Protein AF-A0A3V2NXI4-F1 (afdb_monomer_lite)

Sequence (137 aa):
MKIKPYINAGNLTPGELRSWILELAKNAEIAGWGTGTSVRKLQSAELSLRSVMDDLSPRINFLGSEQIIRSEDHSSEVAEALNTLRITFAAVRDIQRTILSLISQLQEIDSRIPDENHRERLPECEEQGQGKLIRDQ

Structure (mmCIF, N/CA/C/O backbone):
data_AF-A0A3V2NXI4-F1
#
_entry.id   AF-A0A3V2NXI4-F1
#
loop_
_atom_site.group_PDB
_atom_site.id
_atom_site.type_symbol
_atom_site.label_atom_id
_atom_site.label_alt_id
_atom_site.label_comp_id
_atom_site.label_asym_id
_atom_site.label_entity_id
_atom_site.label_seq_id
_atom_site.pdbx_PDB_ins_code
_atom_site.Cartn_x
_atom_site.Cartn_y
_atom_site.Cartn_z
_atom_site.occupancy
_atom_site.B_iso_or_equiv
_atom_site.auth_seq_id
_atom_site.auth_comp_id
_atom_site.auth_asym_id
_atom_site.auth_atom_id
_atom_site.pdbx_PDB_model_num
ATOM 1 N N . MET A 1 1 ? 2.668 7.809 -46.618 1.00 40.25 1 MET A N 1
ATOM 2 C CA . MET A 1 1 ? 4.055 7.484 -46.214 1.00 40.25 1 MET A CA 1
ATOM 3 C C . MET A 1 1 ? 4.076 7.352 -44.695 1.00 40.25 1 MET A C 1
ATOM 5 O O . MET A 1 1 ? 3.752 8.325 -44.031 1.00 40.25 1 MET A O 1
ATOM 9 N N . LYS A 1 2 ? 4.337 6.162 -44.132 1.00 42.19 2 LYS A N 1
ATOM 10 C CA . LYS A 1 2 ? 4.471 6.003 -42.672 1.00 42.19 2 LYS A CA 1
ATOM 11 C C . LYS A 1 2 ? 5.841 6.548 -42.270 1.00 42.19 2 LYS A C 1
ATOM 13 O O . LYS A 1 2 ? 6.852 5.987 -42.686 1.00 42.19 2 LYS A O 1
ATOM 18 N N . ILE A 1 3 ? 5.864 7.650 -41.523 1.00 57.19 3 ILE A N 1
ATOM 19 C CA . ILE A 1 3 ? 7.086 8.217 -40.948 1.00 57.19 3 ILE A CA 1
ATOM 20 C C . ILE A 1 3 ? 7.601 7.179 -39.951 1.00 57.19 3 ILE A C 1
ATOM 22 O O . ILE A 1 3 ? 7.005 6.976 -38.896 1.00 57.19 3 ILE A O 1
ATOM 26 N N . LYS A 1 4 ? 8.645 6.436 -40.329 1.00 49.94 4 LYS A N 1
ATOM 27 C CA . LYS A 1 4 ? 9.330 5.556 -39.383 1.00 49.94 4 LYS A CA 1
ATOM 28 C C . LYS A 1 4 ? 10.026 6.450 -38.351 1.00 49.94 4 LYS A C 1
ATOM 30 O O . LYS A 1 4 ? 10.635 7.440 -38.762 1.00 49.94 4 LYS A O 1
ATOM 35 N N . PRO A 1 5 ? 9.953 6.130 -37.050 1.00 54.97 5 PRO A N 1
ATOM 36 C CA . PRO A 1 5 ? 10.727 6.854 -36.055 1.00 54.97 5 PRO A CA 1
ATOM 37 C C . PRO A 1 5 ? 12.213 6.706 -36.399 1.00 54.97 5 PRO A C 1
ATOM 39 O O . PRO A 1 5 ? 12.711 5.591 -36.555 1.00 54.97 5 PRO A O 1
ATOM 42 N N . TYR A 1 6 ? 12.898 7.833 -36.584 1.00 59.91 6 TYR A N 1
ATOM 43 C CA . TYR A 1 6 ? 14.339 7.886 -36.792 1.00 59.91 6 TYR A CA 1
ATOM 44 C C . TYR A 1 6 ? 14.985 8.431 -35.521 1.00 59.91 6 TYR A C 1
ATOM 46 O O . TYR A 1 6 ? 14.540 9.433 -34.965 1.00 59.91 6 TYR A O 1
ATOM 54 N N . ILE A 1 7 ? 16.030 7.758 -35.049 1.00 62.19 7 ILE A N 1
ATOM 55 C CA . ILE A 1 7 ? 16.859 8.251 -33.951 1.00 62.19 7 ILE A CA 1
ATOM 56 C C . ILE A 1 7 ? 17.993 9.041 -34.600 1.00 62.19 7 ILE A C 1
ATOM 58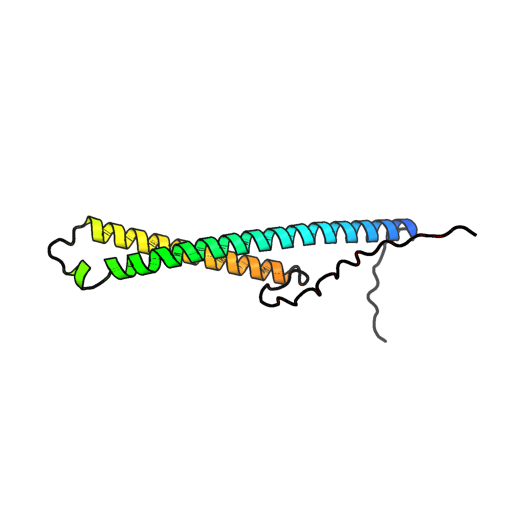 O O . ILE A 1 7 ? 18.782 8.480 -35.358 1.00 62.19 7 ILE A O 1
ATOM 62 N N . ASN A 1 8 ? 18.053 10.350 -34.349 1.00 62.69 8 ASN A N 1
ATOM 63 C CA . ASN A 1 8 ? 19.195 11.157 -34.764 1.00 62.69 8 ASN A CA 1
ATOM 64 C C . ASN A 1 8 ? 20.379 10.825 -33.843 1.00 62.69 8 ASN A C 1
ATOM 66 O O . ASN A 1 8 ? 20.400 11.237 -32.687 1.00 62.69 8 ASN A O 1
ATOM 70 N N . ALA A 1 9 ? 21.335 10.053 -34.357 1.00 61.97 9 ALA A N 1
ATOM 71 C CA . ALA A 1 9 ? 22.522 9.602 -33.633 1.00 61.97 9 ALA A CA 1
ATOM 72 C C . ALA A 1 9 ? 23.598 10.694 -33.450 1.00 61.97 9 ALA A C 1
ATOM 74 O O . ALA A 1 9 ? 24.659 10.418 -32.892 1.00 61.97 9 ALA A O 1
ATOM 75 N N . GLY A 1 10 ? 23.364 11.922 -33.930 1.00 70.62 10 GLY A N 1
ATOM 76 C CA . GLY A 1 10 ? 24.380 12.973 -33.932 1.00 70.62 10 GLY A CA 1
ATOM 77 C C . GLY A 1 10 ? 25.612 12.564 -34.747 1.00 70.62 10 GLY A C 1
ATOM 78 O O . GLY A 1 10 ? 25.481 12.004 -35.833 1.00 70.62 10 GLY A O 1
ATOM 79 N N . ASN A 1 11 ? 26.807 12.827 -34.208 1.00 80.25 11 ASN A N 1
ATOM 80 C CA . ASN A 1 11 ? 28.096 12.535 -34.853 1.00 80.25 11 ASN A CA 1
ATOM 81 C C . ASN A 1 11 ? 28.648 11.131 -34.529 1.00 80.25 11 ASN A C 1
ATOM 83 O O . ASN A 1 11 ? 29.825 10.877 -34.778 1.00 80.25 11 ASN A O 1
ATOM 87 N N . LEU A 1 12 ? 27.846 10.238 -33.939 1.00 81.06 12 LEU A N 1
ATOM 88 C CA . LEU A 1 12 ? 28.305 8.898 -33.571 1.00 81.06 12 LEU A CA 1
ATOM 89 C C . LEU A 1 12 ? 28.555 8.048 -34.821 1.00 81.06 12 LEU A C 1
ATOM 91 O O . LEU A 1 12 ? 27.711 7.951 -35.716 1.00 81.06 12 LEU A O 1
ATOM 95 N N . THR A 1 13 ? 29.694 7.365 -34.856 1.00 87.44 13 THR A N 1
ATOM 96 C CA . THR A 1 13 ? 29.939 6.298 -35.828 1.00 87.44 13 THR A CA 1
ATOM 97 C C . THR A 1 13 ? 28.960 5.135 -35.605 1.00 87.44 13 THR A C 1
ATOM 99 O O . THR A 1 13 ? 28.428 4.965 -34.504 1.00 87.44 13 THR A O 1
ATOM 102 N N . PRO A 1 14 ? 28.735 4.260 -36.604 1.00 84.12 14 PRO A N 1
ATOM 103 C CA . PRO A 1 14 ? 27.862 3.095 -36.435 1.00 84.12 14 PRO A CA 1
ATOM 104 C C . PRO A 1 14 ? 28.249 2.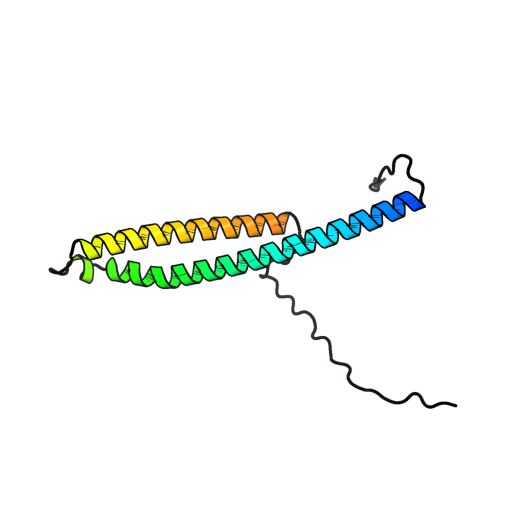189 -35.253 1.00 84.12 14 PRO A C 1
ATOM 106 O O . PRO A 1 14 ? 27.375 1.620 -34.599 1.00 84.12 14 PRO A O 1
ATOM 109 N N . GLY A 1 15 ? 29.549 2.069 -34.958 1.00 86.69 15 GLY A N 1
ATOM 110 C CA . GLY A 1 15 ? 30.050 1.310 -33.811 1.00 86.69 15 GLY A CA 1
ATOM 111 C C . GLY A 1 15 ? 29.711 1.971 -32.473 1.00 86.69 15 GLY A C 1
ATOM 112 O O . GLY A 1 15 ? 29.234 1.295 -31.564 1.00 86.69 15 GLY A O 1
ATOM 113 N N . GLU A 1 16 ? 29.889 3.288 -32.371 1.00 85.00 16 GLU A N 1
ATOM 114 C CA . GLU A 1 16 ? 29.557 4.058 -31.165 1.00 85.00 16 GLU A CA 1
ATOM 115 C C . GLU A 1 16 ? 28.047 4.105 -30.920 1.00 85.00 16 GLU A C 1
ATOM 117 O O . GLU A 1 16 ? 27.602 3.886 -29.795 1.00 85.00 16 GLU A O 1
ATOM 122 N N . LEU A 1 17 ? 27.249 4.289 -31.977 1.00 83.81 17 LEU A N 1
ATOM 123 C CA . LEU A 1 17 ? 25.791 4.217 -31.900 1.00 83.81 17 LEU A CA 1
ATOM 124 C C . LEU A 1 17 ? 25.332 2.844 -31.395 1.00 83.81 17 LEU A C 1
ATOM 126 O O . LEU A 1 17 ? 24.466 2.762 -30.525 1.00 83.81 17 LEU A O 1
ATOM 130 N N . ARG A 1 18 ? 25.924 1.756 -31.906 1.00 85.25 18 ARG A N 1
ATOM 131 C CA . ARG A 1 18 ? 25.611 0.395 -31.450 1.00 85.25 18 ARG A CA 1
ATOM 132 C C . ARG A 1 18 ? 25.933 0.211 -29.968 1.00 85.25 18 ARG A C 1
ATOM 134 O O . ARG A 1 18 ? 25.103 -0.330 -29.243 1.00 85.25 18 ARG A O 1
ATOM 141 N N . SER A 1 19 ? 27.115 0.637 -29.526 1.00 87.06 19 SER A N 1
ATOM 142 C CA . SER A 1 19 ? 27.515 0.539 -28.117 1.00 87.06 19 SER A CA 1
ATOM 143 C C . SER A 1 19 ? 26.584 1.341 -27.209 1.00 87.06 19 SER A C 1
ATOM 145 O O . SER A 1 19 ? 26.118 0.810 -26.205 1.00 87.06 19 SER A O 1
ATOM 147 N N . TRP A 1 20 ? 26.231 2.565 -27.609 1.00 86.56 20 TRP A N 1
ATOM 148 C CA . TRP A 1 20 ? 25.307 3.416 -26.863 1.00 86.56 20 TRP A CA 1
ATOM 149 C C . TRP A 1 20 ? 23.904 2.801 -26.741 1.00 86.56 20 TRP A C 1
ATOM 151 O O . TRP A 1 20 ? 23.337 2.775 -25.651 1.00 86.56 20 TRP A O 1
ATOM 161 N N . ILE A 1 21 ? 23.356 2.232 -27.825 1.00 86.44 21 ILE A N 1
ATOM 162 C CA . ILE A 1 21 ? 22.054 1.539 -27.792 1.00 86.44 21 ILE A CA 1
ATOM 163 C C . ILE A 1 21 ? 22.092 0.335 -26.841 1.00 86.44 21 ILE A C 1
ATOM 165 O O . ILE A 1 21 ? 21.138 0.116 -26.094 1.00 86.44 21 ILE A O 1
ATOM 169 N N . LEU A 1 22 ? 23.176 -0.447 -26.854 1.00 86.31 22 LEU A N 1
ATOM 170 C CA . LEU A 1 22 ? 23.325 -1.604 -25.965 1.00 86.31 22 LEU A CA 1
ATOM 171 C C . LEU A 1 22 ? 23.408 -1.189 -24.492 1.00 86.31 22 LEU A C 1
ATOM 173 O O . LEU A 1 22 ? 22.794 -1.825 -23.637 1.00 86.31 22 LEU A O 1
ATOM 177 N N . GLU A 1 23 ? 24.136 -0.116 -24.195 1.00 87.44 23 GLU A N 1
ATOM 178 C CA . GLU A 1 23 ? 24.251 0.418 -22.839 1.00 87.44 23 GLU A CA 1
ATOM 179 C C . GLU A 1 23 ? 22.917 0.991 -22.341 1.00 87.44 23 GLU A C 1
ATOM 181 O O . GLU A 1 23 ? 22.494 0.698 -21.222 1.00 87.44 23 GLU A O 1
ATOM 186 N N . LEU A 1 24 ? 22.195 1.717 -23.201 1.00 84.56 24 LEU A N 1
ATOM 187 C CA . LEU A 1 24 ? 20.849 2.204 -22.907 1.00 84.56 24 LEU A CA 1
ATOM 188 C C . LEU A 1 24 ? 19.881 1.050 -22.618 1.00 84.56 24 LEU A C 1
ATOM 190 O O . LEU A 1 24 ? 19.137 1.109 -21.640 1.00 84.56 24 LEU A O 1
ATOM 194 N N . ALA A 1 25 ? 19.909 -0.009 -23.433 1.00 80.69 25 ALA A N 1
ATOM 195 C CA . ALA A 1 25 ? 19.066 -1.186 -23.239 1.00 80.69 25 ALA A CA 1
ATOM 196 C C . ALA A 1 25 ? 19.357 -1.879 -21.899 1.00 80.69 25 ALA A C 1
ATOM 198 O O . ALA A 1 25 ? 18.428 -2.187 -21.153 1.00 80.69 25 ALA A O 1
ATOM 199 N N . LYS A 1 26 ? 20.639 -2.046 -21.551 1.00 80.38 26 LYS A N 1
ATOM 200 C CA . LYS A 1 26 ? 21.061 -2.617 -20.266 1.00 80.38 26 LYS A CA 1
ATOM 201 C C . LYS A 1 26 ? 20.610 -1.758 -19.081 1.00 80.38 26 LYS A C 1
ATOM 203 O O . LYS A 1 26 ? 20.103 -2.285 -18.094 1.00 80.38 26 LYS A O 1
ATOM 208 N N . ASN A 1 27 ? 20.758 -0.438 -19.173 1.00 80.56 27 ASN A N 1
ATOM 209 C CA . ASN A 1 27 ? 20.314 0.477 -18.120 1.00 80.56 27 ASN A CA 1
ATOM 210 C C . ASN A 1 27 ? 18.788 0.441 -17.947 1.00 80.56 27 ASN A C 1
ATOM 212 O O . ASN A 1 27 ? 18.300 0.438 -16.817 1.00 80.56 27 ASN A O 1
ATOM 216 N N . ALA A 1 28 ? 18.038 0.352 -19.049 1.00 76.75 28 ALA A N 1
ATOM 217 C CA . ALA A 1 28 ? 16.586 0.205 -19.020 1.00 76.75 28 ALA A CA 1
ATOM 218 C C . ALA A 1 28 ? 16.136 -1.136 -18.410 1.00 76.75 28 ALA A C 1
ATOM 220 O O . ALA A 1 28 ? 15.116 -1.182 -17.723 1.00 76.75 28 ALA A O 1
ATOM 221 N N . GLU A 1 29 ? 16.883 -2.220 -18.632 1.00 75.12 29 GLU A N 1
ATOM 222 C CA . GLU A 1 29 ? 16.637 -3.523 -18.003 1.00 75.12 29 GLU A CA 1
ATOM 223 C C . GLU A 1 29 ? 16.873 -3.478 -16.486 1.00 75.12 29 GLU A C 1
ATOM 225 O O . GLU A 1 29 ? 15.990 -3.860 -15.718 1.00 75.12 29 GLU A O 1
ATOM 230 N N . ILE A 1 30 ? 18.014 -2.931 -16.047 1.00 74.75 30 ILE A N 1
ATOM 231 C CA . ILE A 1 30 ? 18.341 -2.763 -14.620 1.00 74.75 30 ILE A CA 1
ATOM 232 C C . ILE A 1 30 ? 17.284 -1.902 -13.918 1.00 74.75 30 ILE A C 1
ATOM 234 O O . ILE A 1 30 ? 16.823 -2.252 -12.829 1.00 74.75 30 ILE A O 1
ATOM 238 N N . ALA A 1 31 ? 16.877 -0.793 -14.544 1.00 75.31 31 ALA A N 1
ATOM 239 C CA . ALA A 1 31 ? 15.826 0.071 -14.020 1.00 75.31 31 ALA A CA 1
ATOM 240 C C . ALA A 1 31 ? 14.498 -0.688 -13.873 1.00 75.31 31 ALA A C 1
ATOM 242 O O . ALA A 1 31 ? 13.898 -0.644 -12.800 1.00 75.31 31 ALA A O 1
ATOM 243 N N . GLY A 1 32 ? 14.085 -1.450 -14.894 1.00 76.94 32 GLY A N 1
ATOM 244 C CA . GLY A 1 32 ? 12.873 -2.275 -14.839 1.00 76.94 32 GLY A CA 1
ATOM 245 C C . GLY A 1 32 ? 12.902 -3.314 -13.711 1.00 76.94 32 GLY A C 1
ATOM 246 O O . GLY A 1 32 ? 11.933 -3.461 -12.966 1.00 76.94 32 GLY A O 1
ATOM 247 N N . TRP A 1 33 ? 14.039 -3.986 -13.490 1.00 75.19 33 TRP A N 1
ATOM 248 C CA . TRP A 1 33 ? 14.199 -4.920 -12.363 1.00 75.19 33 TRP A CA 1
ATOM 249 C C . TRP A 1 33 ? 14.079 -4.223 -11.000 1.00 75.19 33 TRP A C 1
ATOM 251 O O . TRP A 1 33 ? 13.481 -4.772 -10.064 1.00 75.19 33 TRP A O 1
ATOM 261 N N . GLY A 1 34 ? 14.622 -3.008 -10.882 1.00 80.50 34 GLY A N 1
ATOM 262 C CA . GLY A 1 34 ? 14.477 -2.162 -9.697 1.00 80.50 34 GLY A CA 1
ATOM 263 C C . GLY A 1 34 ? 13.015 -1.800 -9.422 1.00 80.50 34 GLY A C 1
ATOM 264 O O . GLY A 1 34 ? 12.535 -1.971 -8.295 1.00 80.50 34 GLY A O 1
ATOM 265 N N . THR A 1 35 ? 12.283 -1.384 -10.456 1.00 82.81 35 THR A N 1
ATOM 266 C CA . THR A 1 35 ? 10.852 -1.059 -10.376 1.00 82.81 35 THR A CA 1
ATOM 267 C C . THR A 1 35 ? 10.028 -2.284 -9.972 1.00 82.81 35 THR A C 1
ATOM 269 O O . THR A 1 35 ? 9.299 -2.229 -8.980 1.00 82.81 35 THR A O 1
ATOM 272 N N . GLY A 1 36 ? 10.217 -3.433 -10.631 1.00 82.50 36 GLY A N 1
ATOM 273 C CA . GLY A 1 36 ? 9.501 -4.674 -10.304 1.00 82.50 36 GLY A CA 1
ATOM 274 C C . GLY A 1 36 ? 9.797 -5.215 -8.898 1.00 82.50 36 GLY A C 1
ATOM 275 O O . GLY A 1 36 ? 8.937 -5.808 -8.246 1.00 82.50 36 GLY A O 1
ATOM 276 N N . THR A 1 37 ? 11.006 -4.995 -8.375 1.00 85.75 37 THR A N 1
ATOM 277 C CA . THR A 1 37 ? 11.337 -5.326 -6.976 1.00 85.75 37 THR A CA 1
ATOM 278 C C . THR A 1 37 ? 10.632 -4.394 -5.992 1.00 85.75 37 THR A C 1
ATOM 280 O O . THR A 1 37 ? 10.184 -4.837 -4.933 1.00 85.75 37 THR A O 1
ATOM 283 N N . SER A 1 38 ? 10.513 -3.113 -6.337 1.00 86.50 38 SER A N 1
ATOM 284 C CA . SER A 1 38 ? 9.838 -2.112 -5.507 1.00 86.50 38 SER A CA 1
ATOM 285 C C . SER A 1 38 ? 8.333 -2.375 -5.436 1.00 86.50 38 SER A C 1
ATOM 287 O O . SER A 1 38 ? 7.777 -2.369 -4.340 1.00 86.50 38 SER A O 1
ATOM 289 N N . VAL A 1 39 ? 7.701 -2.716 -6.566 1.00 88.88 39 VAL A N 1
ATOM 290 C CA . VAL A 1 39 ? 6.283 -3.112 -6.620 1.00 88.88 39 VAL A CA 1
ATOM 291 C C . VAL A 1 39 ? 6.007 -4.312 -5.713 1.00 88.88 39 VAL A C 1
ATOM 293 O O . VAL A 1 39 ? 5.136 -4.219 -4.853 1.00 88.88 39 VAL A O 1
ATOM 296 N N . ARG A 1 40 ? 6.808 -5.384 -5.787 1.00 87.44 40 ARG A N 1
ATOM 297 C CA . ARG A 1 40 ? 6.641 -6.556 -4.901 1.00 87.44 40 ARG A CA 1
ATOM 298 C C . ARG A 1 40 ? 6.740 -6.213 -3.414 1.00 87.44 40 ARG A C 1
ATOM 300 O O . ARG A 1 40 ? 5.970 -6.725 -2.604 1.00 87.44 40 ARG A O 1
ATOM 307 N N . LYS A 1 41 ? 7.674 -5.336 -3.032 1.00 89.00 41 LYS A N 1
ATOM 308 C CA . LYS A 1 41 ? 7.796 -4.873 -1.638 1.00 89.00 41 LYS A CA 1
ATOM 309 C C . LYS A 1 41 ? 6.570 -4.076 -1.197 1.00 89.00 41 LYS A C 1
ATOM 311 O O . LYS A 1 41 ? 6.088 -4.277 -0.086 1.00 89.00 41 LYS A O 1
ATOM 316 N N . LEU A 1 42 ? 6.058 -3.203 -2.063 1.00 90.94 42 LEU A N 1
ATOM 317 C CA . LEU A 1 42 ? 4.848 -2.428 -1.800 1.00 90.94 42 LEU A CA 1
ATOM 318 C C . LEU A 1 42 ? 3.613 -3.329 -1.680 1.00 90.94 42 LEU A C 1
ATOM 320 O O . LEU A 1 42 ? 2.844 -3.158 -0.742 1.00 90.94 42 LEU A O 1
ATOM 324 N N . GLN A 1 43 ? 3.459 -4.332 -2.546 1.00 91.62 43 GLN A N 1
ATOM 325 C CA . GLN A 1 43 ? 2.382 -5.326 -2.448 1.00 91.62 43 GLN A CA 1
ATOM 326 C C . GLN A 1 43 ? 2.460 -6.117 -1.135 1.00 91.62 43 GLN A C 1
ATOM 328 O O . GLN A 1 43 ? 1.461 -6.290 -0.444 1.00 91.62 43 GLN A O 1
ATOM 333 N N . SER A 1 44 ? 3.659 -6.539 -0.726 1.00 92.25 44 SER A N 1
ATOM 334 C CA . SER A 1 44 ? 3.852 -7.205 0.567 1.00 92.25 44 SER A CA 1
ATOM 335 C C . SER A 1 44 ? 3.502 -6.301 1.759 1.00 92.25 44 SER A C 1
ATOM 337 O O . SER A 1 44 ? 2.927 -6.778 2.744 1.00 92.25 44 SER A O 1
ATOM 339 N N . ALA A 1 45 ? 3.819 -5.007 1.677 1.00 89.62 45 ALA A N 1
ATOM 340 C CA . ALA A 1 45 ? 3.431 -4.031 2.691 1.00 89.62 45 ALA A CA 1
ATOM 341 C C . ALA A 1 45 ? 1.908 -3.816 2.709 1.00 89.62 45 ALA A C 1
ATOM 343 O O . ALA A 1 45 ? 1.314 -3.785 3.783 1.00 89.62 45 ALA A O 1
ATOM 344 N N . GLU A 1 46 ? 1.266 -3.741 1.542 1.00 94.81 46 GLU A N 1
ATOM 345 C CA . GLU A 1 46 ? -0.190 -3.646 1.403 1.00 94.81 46 GLU A CA 1
ATOM 346 C C . GLU A 1 46 ? -0.898 -4.827 2.076 1.00 94.81 46 GLU A C 1
ATOM 348 O O . GLU A 1 46 ? -1.798 -4.612 2.888 1.00 94.81 46 GLU A O 1
ATOM 353 N N . LEU A 1 47 ? -0.434 -6.054 1.823 1.00 91.56 47 LEU A N 1
ATOM 354 C CA . LEU A 1 47 ? -0.966 -7.267 2.450 1.00 91.56 47 LEU A CA 1
ATOM 355 C C . LEU A 1 47 ? -0.814 -7.242 3.975 1.00 91.56 47 LEU A C 1
ATOM 357 O O . LEU A 1 47 ? -1.744 -7.598 4.700 1.00 91.56 47 LEU A O 1
ATOM 361 N N . SER A 1 48 ? 0.336 -6.781 4.473 1.00 92.00 48 SER A N 1
ATOM 362 C CA . SER A 1 48 ? 0.569 -6.631 5.916 1.00 92.00 48 SER A CA 1
ATOM 363 C C . SER A 1 48 ? -0.395 -5.618 6.542 1.00 92.00 48 SER A C 1
ATOM 365 O O . SER A 1 48 ? -0.985 -5.892 7.585 1.00 92.00 48 SER A O 1
ATOM 367 N N . LEU A 1 49 ? -0.603 -4.464 5.898 1.00 90.25 49 LEU A N 1
ATOM 368 C CA . LEU A 1 49 ? -1.547 -3.450 6.380 1.00 90.25 49 LEU A CA 1
ATOM 369 C C . LEU A 1 49 ? -2.988 -3.960 6.346 1.00 90.25 49 LEU A C 1
ATOM 371 O O . LEU A 1 49 ? -3.740 -3.709 7.286 1.00 90.25 49 LEU A O 1
ATOM 375 N N . ARG A 1 50 ? -3.363 -4.711 5.305 1.00 91.75 50 ARG A N 1
ATOM 376 C CA . ARG A 1 50 ? -4.673 -5.363 5.219 1.00 91.75 50 ARG A CA 1
ATOM 377 C C . ARG A 1 50 ? -4.900 -6.305 6.397 1.00 91.75 50 ARG A C 1
ATOM 379 O O . ARG A 1 50 ? -5.907 -6.167 7.079 1.00 91.75 50 ARG A O 1
ATOM 386 N N . SER A 1 51 ? -3.920 -7.152 6.715 1.00 92.81 51 SER A N 1
ATOM 387 C CA . SER A 1 51 ? -3.991 -8.036 7.884 1.00 92.81 51 SER A CA 1
ATOM 388 C C . SER A 1 51 ? -4.157 -7.270 9.201 1.00 92.81 51 SER A C 1
ATOM 390 O O . SER A 1 51 ? -4.884 -7.730 10.078 1.00 92.81 51 SER A O 1
ATOM 392 N N . VAL A 1 52 ? -3.502 -6.115 9.361 1.00 91.06 52 VAL A N 1
ATOM 393 C CA . VAL A 1 52 ? -3.678 -5.268 10.554 1.00 91.06 52 VAL A CA 1
ATOM 394 C C . VAL A 1 52 ? -5.102 -4.718 10.624 1.00 91.06 52 VAL A C 1
ATOM 396 O O . VAL A 1 52 ? -5.716 -4.736 11.687 1.00 91.06 52 VAL A O 1
ATOM 399 N N . MET A 1 53 ? -5.659 -4.247 9.509 1.00 93.69 53 MET A N 1
ATOM 400 C CA . MET A 1 53 ? -7.047 -3.773 9.481 1.00 93.69 53 MET A CA 1
ATOM 401 C C . MET A 1 53 ? -8.051 -4.890 9.770 1.00 93.69 53 MET A C 1
ATOM 403 O O . MET A 1 53 ? -9.026 -4.643 10.481 1.00 93.69 53 MET A O 1
ATOM 407 N N . ASP A 1 54 ? -7.800 -6.097 9.263 1.00 93.25 54 ASP A N 1
ATOM 408 C CA . ASP A 1 54 ? -8.641 -7.271 9.505 1.00 93.25 54 ASP A CA 1
ATOM 409 C C . ASP A 1 54 ? -8.652 -7.670 10.995 1.00 93.25 54 ASP A C 1
ATOM 411 O O . ASP A 1 54 ? -9.678 -8.134 11.489 1.00 93.25 54 ASP A O 1
ATOM 415 N N . ASP A 1 55 ? -7.565 -7.423 11.742 1.00 91.81 55 ASP A N 1
ATOM 416 C CA . ASP A 1 55 ? -7.514 -7.594 13.207 1.00 91.81 55 ASP A CA 1
ATOM 417 C C . ASP A 1 55 ? -8.151 -6.418 13.973 1.00 91.81 55 ASP A C 1
ATOM 419 O O . ASP A 1 55 ? -8.868 -6.617 14.958 1.00 91.81 55 ASP A O 1
ATOM 423 N N . LEU A 1 56 ? -7.935 -5.178 13.525 1.00 89.56 56 LEU A N 1
ATOM 424 C CA . LEU A 1 56 ? -8.461 -3.986 14.200 1.00 89.56 56 LEU A CA 1
ATOM 425 C C . LEU A 1 56 ? -9.980 -3.837 14.047 1.00 89.56 56 LEU A C 1
ATOM 427 O O . LEU A 1 56 ? -10.653 -3.410 14.988 1.00 89.56 56 LEU A O 1
ATOM 431 N N . SER A 1 57 ? -10.532 -4.182 12.883 1.00 93.81 57 SER A N 1
ATOM 432 C CA . SER A 1 57 ? -11.960 -4.039 12.583 1.00 93.81 57 SER A CA 1
ATOM 433 C C . SER A 1 57 ? -12.874 -4.742 13.603 1.00 93.81 57 SER A C 1
ATOM 435 O O . SER A 1 57 ? -13.726 -4.065 14.189 1.00 93.81 57 SER A O 1
ATOM 437 N N . PRO A 1 58 ? -12.703 -6.044 13.913 1.00 93.44 58 PRO A N 1
ATOM 438 C CA . PRO A 1 58 ? -13.542 -6.717 14.902 1.00 93.44 58 PRO A CA 1
ATOM 439 C C . PRO A 1 58 ? -13.372 -6.138 16.311 1.00 93.44 58 PRO A C 1
ATOM 441 O O . PRO A 1 58 ? -14.358 -6.041 17.037 1.00 93.44 58 PRO A O 1
ATOM 444 N N . ARG A 1 59 ? -12.168 -5.689 16.695 1.00 91.75 59 ARG A N 1
ATOM 445 C CA . ARG A 1 59 ? -11.919 -5.063 18.008 1.00 91.75 59 ARG A CA 1
ATOM 446 C C . ARG A 1 59 ? -12.661 -3.736 18.151 1.00 91.75 59 ARG A C 1
ATOM 448 O O . ARG A 1 59 ? -13.303 -3.497 19.170 1.00 91.75 59 ARG A O 1
ATOM 455 N N . ILE A 1 60 ? -12.622 -2.900 17.113 1.00 92.31 60 ILE A N 1
ATOM 456 C CA . ILE A 1 60 ? -13.372 -1.638 17.062 1.00 92.31 60 ILE A CA 1
ATOM 457 C C . ILE A 1 60 ? -14.876 -1.910 17.119 1.00 92.31 60 ILE A C 1
ATOM 459 O O . ILE A 1 60 ? -15.586 -1.234 17.861 1.00 92.31 60 ILE A O 1
ATOM 463 N N . ASN A 1 61 ? -15.361 -2.904 16.371 1.00 91.50 61 ASN A N 1
ATOM 464 C CA . ASN A 1 61 ? -16.779 -3.264 16.354 1.00 91.50 61 ASN A CA 1
ATOM 465 C C . ASN A 1 61 ? -17.252 -3.799 17.712 1.00 91.50 61 ASN A C 1
ATOM 467 O O .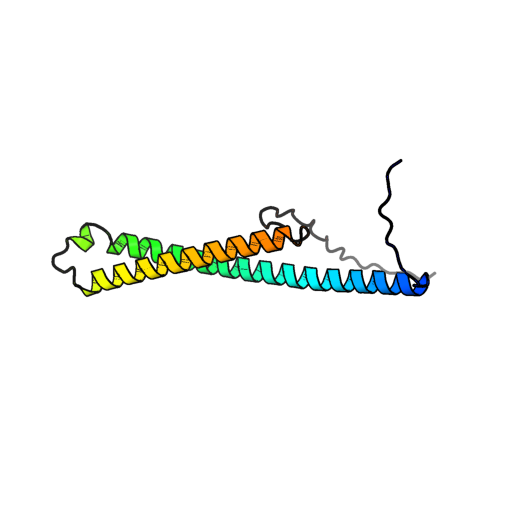 ASN A 1 61 ? -18.338 -3.446 18.161 1.00 91.50 61 ASN A O 1
ATOM 471 N N . PHE A 1 62 ? -16.434 -4.615 18.379 1.00 90.25 62 PHE A N 1
ATOM 472 C CA . PHE A 1 62 ? -16.732 -5.143 19.707 1.00 90.25 62 PHE A CA 1
ATOM 473 C C . PHE A 1 62 ? -16.816 -4.024 20.751 1.00 90.25 62 PHE A C 1
ATOM 475 O O . PHE A 1 62 ? -17.838 -3.882 21.422 1.00 90.25 62 PHE A O 1
ATOM 482 N N . LEU A 1 63 ? -15.777 -3.189 20.845 1.00 87.19 63 LEU A N 1
ATOM 483 C CA . LEU A 1 63 ? -15.725 -2.093 21.818 1.00 87.19 63 LEU A CA 1
ATOM 484 C C . LEU A 1 63 ? -16.755 -0.994 21.526 1.00 87.19 63 LEU A C 1
ATOM 486 O O . LEU A 1 63 ? -17.237 -0.339 22.442 1.00 87.19 63 LEU A O 1
ATOM 490 N N . GLY A 1 64 ? -17.109 -0.804 20.254 1.00 85.19 64 GLY A N 1
ATOM 491 C CA . GLY A 1 64 ? -18.158 0.112 19.817 1.00 85.19 64 GLY A CA 1
ATOM 492 C C . GLY A 1 64 ? -19.573 -0.467 19.865 1.00 85.19 64 GLY A C 1
ATOM 493 O O . GLY A 1 64 ? -20.498 0.198 19.404 1.00 85.19 64 GLY A O 1
ATOM 494 N N . SER A 1 65 ? -19.762 -1.693 20.358 1.00 87.62 65 SER A N 1
ATOM 495 C CA . SER A 1 65 ? -21.089 -2.302 20.448 1.00 87.62 65 SER A CA 1
ATOM 496 C C . SER A 1 65 ? -21.916 -1.674 21.573 1.00 87.62 65 SER A C 1
ATOM 498 O O . SER A 1 65 ? -21.398 -1.335 22.634 1.00 87.62 65 SER A O 1
ATOM 500 N N . GLU A 1 66 ? -23.231 -1.564 21.370 1.00 80.31 66 GLU A N 1
ATOM 501 C CA . GLU A 1 66 ? -24.163 -0.987 22.356 1.00 80.31 66 GLU A CA 1
ATOM 502 C C . GLU A 1 66 ? -24.109 -1.692 23.719 1.00 80.31 66 GLU A C 1
ATOM 504 O O . GLU A 1 66 ? -24.294 -1.056 24.750 1.00 80.31 66 GLU A O 1
ATOM 509 N N . GLN A 1 67 ? -23.833 -2.999 23.735 1.00 80.88 67 GLN A N 1
ATOM 510 C CA . GLN A 1 67 ? -23.705 -3.783 24.968 1.00 80.88 67 GLN A CA 1
ATOM 511 C C . GLN A 1 67 ? -22.503 -3.343 25.802 1.00 80.88 67 GLN A C 1
ATOM 513 O O . GLN A 1 67 ? -22.602 -3.266 27.022 1.00 80.88 67 GLN A O 1
ATOM 518 N N . ILE A 1 68 ? -21.389 -3.031 25.138 1.00 78.75 68 ILE A N 1
ATOM 519 C CA . ILE A 1 68 ? -20.172 -2.560 25.791 1.00 78.75 68 ILE A CA 1
ATOM 520 C C . ILE A 1 68 ? -20.315 -1.080 26.157 1.00 78.75 68 ILE A C 1
ATOM 522 O O . ILE A 1 68 ? -20.024 -0.714 27.287 1.00 78.75 68 ILE A O 1
ATOM 526 N N . ILE A 1 69 ? -20.846 -0.243 25.260 1.00 75.06 69 ILE A N 1
ATOM 527 C CA . ILE A 1 69 ? -21.044 1.197 25.506 1.00 75.06 69 ILE A CA 1
ATOM 528 C C . ILE A 1 69 ? -21.999 1.463 26.680 1.00 75.06 69 ILE A C 1
ATOM 530 O O . ILE A 1 69 ? -21.807 2.424 27.421 1.00 75.06 69 ILE A O 1
ATOM 534 N N . ARG A 1 70 ? -23.044 0.640 26.850 1.00 71.94 70 ARG A N 1
ATOM 535 C CA . ARG A 1 70 ? -24.064 0.821 27.899 1.00 71.94 70 ARG A CA 1
ATOM 536 C C . ARG A 1 70 ? -23.802 0.029 29.177 1.00 71.94 70 ARG A C 1
ATOM 538 O O . ARG A 1 70 ? -24.626 0.101 30.085 1.00 71.94 70 ARG A O 1
ATOM 545 N N . SER A 1 71 ? -22.721 -0.749 29.257 1.00 74.38 71 SER A N 1
ATOM 546 C CA . SER A 1 71 ? -22.381 -1.436 30.504 1.00 74.38 71 SER A CA 1
ATOM 547 C C . SER A 1 71 ? -22.020 -0.406 31.577 1.00 74.38 71 SER A C 1
ATOM 549 O O . SER A 1 71 ? -21.290 0.537 31.280 1.00 74.38 71 SER A O 1
ATOM 551 N N . GLU A 1 72 ? -22.482 -0.588 32.816 1.00 58.78 72 GLU A N 1
ATOM 552 C CA . GLU A 1 72 ? -22.167 0.314 33.942 1.00 58.78 72 GLU A CA 1
ATOM 553 C C . GLU A 1 72 ? -20.650 0.442 34.202 1.00 58.78 72 GLU A C 1
ATOM 555 O O . GLU A 1 72 ? -20.200 1.468 34.704 1.00 58.78 72 GLU A O 1
ATOM 560 N N . ASP A 1 73 ? -19.862 -0.543 33.757 1.00 61.50 73 ASP A N 1
ATOM 561 C CA . ASP A 1 73 ? -18.396 -0.586 33.837 1.00 61.50 73 ASP A CA 1
ATOM 562 C C . ASP A 1 73 ? -17.678 0.064 32.640 1.00 61.50 73 ASP A C 1
ATOM 564 O O . ASP A 1 73 ? -16.474 -0.142 32.459 1.00 61.50 73 ASP A O 1
ATOM 568 N N . HIS A 1 74 ? -18.375 0.822 31.783 1.00 63.84 74 HIS A N 1
ATOM 569 C CA . HIS A 1 74 ? -17.740 1.475 30.637 1.00 63.84 74 HIS A CA 1
ATOM 570 C C . HIS A 1 74 ? -16.824 2.613 31.113 1.00 63.84 74 HIS A C 1
ATOM 572 O O . HIS A 1 74 ? -17.206 3.782 31.197 1.00 63.84 74 HIS A O 1
ATOM 578 N N . SER A 1 75 ? -15.602 2.239 31.487 1.00 69.12 75 SER A N 1
ATOM 579 C CA . SER A 1 75 ? -14.605 3.149 32.023 1.00 69.12 75 SER A CA 1
ATOM 580 C C . SER A 1 75 ? -14.113 4.095 30.927 1.00 69.12 75 SER A C 1
ATOM 582 O O . SER A 1 75 ? -14.113 3.770 29.734 1.00 69.12 75 SER A O 1
ATOM 584 N N . SER A 1 76 ? -13.634 5.273 31.338 1.00 77.75 76 SER A N 1
ATOM 585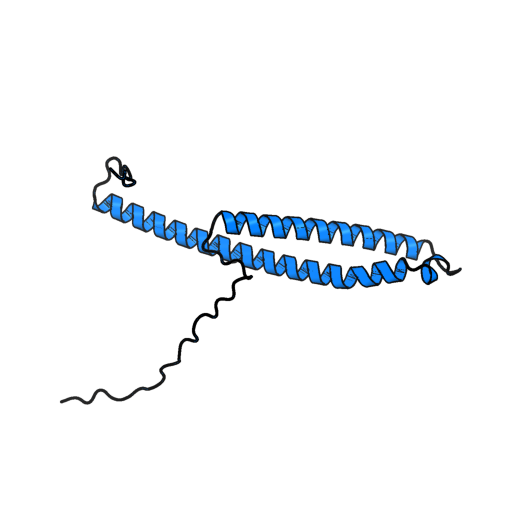 C CA . SER A 1 76 ? -12.942 6.223 30.455 1.00 77.75 76 SER A CA 1
ATOM 586 C C . SER A 1 76 ? -11.842 5.552 29.616 1.00 77.75 76 SER A C 1
ATOM 588 O O . SER A 1 76 ? -11.572 5.984 28.498 1.00 77.75 76 SER A O 1
ATOM 590 N N . GLU A 1 77 ? -11.240 4.474 30.126 1.00 82.12 77 GLU A N 1
ATOM 591 C CA . GLU A 1 77 ? -10.171 3.726 29.463 1.00 82.12 77 GLU A CA 1
ATOM 592 C C . GLU A 1 77 ? -10.680 2.965 28.230 1.00 82.12 77 GLU A C 1
ATOM 594 O O . GLU A 1 77 ? -9.985 2.900 27.218 1.00 82.12 77 GLU A O 1
ATOM 599 N N . VAL A 1 78 ? -11.909 2.431 28.257 1.00 84.44 78 VAL A N 1
ATOM 600 C CA . VAL A 1 78 ? -12.495 1.729 27.100 1.00 84.44 78 VAL A CA 1
ATOM 601 C C . VAL A 1 78 ? -12.819 2.713 25.974 1.00 84.44 78 VAL A C 1
ATOM 603 O O . VAL A 1 78 ? -12.556 2.429 24.802 1.00 84.44 78 VAL A O 1
ATOM 606 N N . ALA A 1 79 ? -13.334 3.895 26.323 1.00 84.69 79 ALA A N 1
ATOM 607 C CA . ALA A 1 79 ? -13.598 4.963 25.363 1.00 84.69 79 ALA A CA 1
ATOM 608 C C . ALA A 1 79 ? -12.299 5.494 24.726 1.00 84.69 79 ALA A C 1
ATOM 610 O O . ALA A 1 79 ? -12.240 5.703 23.510 1.00 84.69 79 ALA A O 1
ATOM 611 N N . GLU A 1 80 ? -11.240 5.660 25.523 1.00 88.19 80 GLU A N 1
ATOM 612 C CA . GLU A 1 80 ? -9.917 6.079 25.053 1.00 88.19 80 GLU A CA 1
ATOM 613 C C . GLU A 1 80 ? -9.258 5.017 24.159 1.00 88.19 80 GLU A C 1
ATOM 615 O O . GLU A 1 80 ? -8.737 5.339 23.082 1.00 88.19 80 GLU A O 1
ATOM 620 N N . ALA A 1 81 ? -9.350 3.740 24.541 1.00 88.56 81 ALA A N 1
ATOM 621 C CA . ALA A 1 81 ? -8.875 2.624 23.731 1.00 88.56 81 ALA A CA 1
ATOM 622 C C . ALA A 1 81 ? -9.611 2.559 22.384 1.00 88.56 81 ALA A C 1
ATOM 624 O O . ALA A 1 81 ? -8.973 2.473 21.334 1.00 88.56 81 ALA A O 1
ATOM 625 N N . LEU A 1 82 ? -10.943 2.672 22.383 1.00 90.75 82 LEU A N 1
ATOM 626 C CA . LEU A 1 82 ? -11.743 2.691 21.158 1.00 90.75 82 LEU A CA 1
ATOM 627 C C . LEU A 1 82 ? -11.368 3.870 20.250 1.00 90.75 82 LEU A C 1
ATOM 629 O O . LEU A 1 82 ? -11.241 3.698 19.035 1.00 90.75 82 LEU A O 1
ATOM 633 N N . ASN A 1 83 ? -11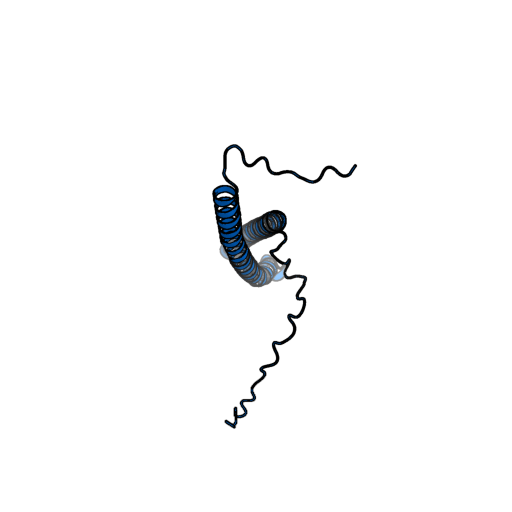.169 5.061 20.818 1.00 91.25 83 ASN A N 1
ATOM 634 C CA . ASN A 1 83 ? -10.730 6.230 20.061 1.00 91.25 83 ASN A CA 1
ATOM 635 C C . ASN A 1 83 ? -9.347 6.007 19.427 1.00 91.25 83 ASN A C 1
ATOM 637 O O . ASN A 1 83 ? -9.166 6.253 18.234 1.00 91.25 83 ASN A O 1
ATOM 641 N N . THR A 1 84 ? -8.403 5.461 20.195 1.00 92.50 84 THR A N 1
ATOM 642 C CA . THR A 1 84 ? -7.059 5.126 19.709 1.00 92.50 84 THR A CA 1
ATOM 643 C C . THR A 1 84 ? -7.122 4.134 18.551 1.00 92.50 84 THR A C 1
ATOM 645 O O . THR A 1 84 ? -6.562 4.400 17.490 1.00 92.50 84 THR A O 1
ATOM 648 N N . LEU A 1 85 ? -7.877 3.039 18.693 1.00 91.50 85 LEU A N 1
ATOM 649 C CA . LEU A 1 85 ? -8.020 2.040 17.630 1.00 91.50 85 LEU A CA 1
ATOM 650 C C . LEU A 1 85 ? -8.633 2.636 16.357 1.00 91.50 85 LEU A C 1
ATOM 652 O O . LEU A 1 85 ? -8.184 2.312 15.260 1.00 91.50 85 LEU A O 1
ATOM 656 N N . ARG A 1 86 ? -9.621 3.533 16.47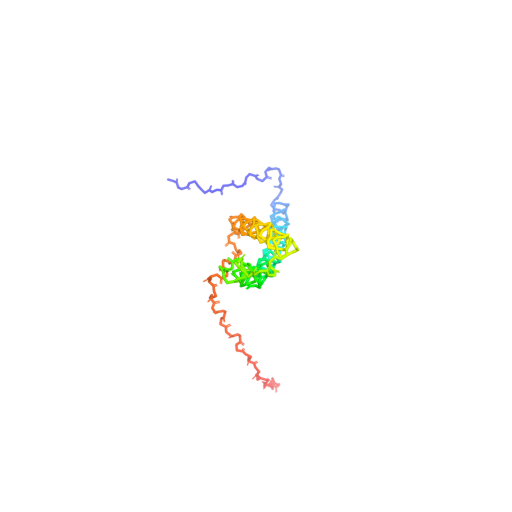6 1.00 94.00 86 ARG A N 1
ATOM 657 C CA . ARG A 1 86 ? -10.221 4.226 15.321 1.00 94.00 86 ARG A CA 1
ATOM 658 C C . ARG A 1 86 ? -9.216 5.117 14.593 1.00 94.00 86 ARG A C 1
ATOM 660 O O . ARG A 1 86 ? -9.175 5.090 13.363 1.00 94.00 86 ARG A O 1
ATOM 667 N N . ILE A 1 87 ? -8.400 5.871 15.331 1.00 94.12 87 ILE A N 1
ATOM 668 C CA . ILE A 1 87 ? -7.336 6.709 14.759 1.00 94.12 87 ILE A CA 1
ATOM 669 C C . ILE A 1 87 ? -6.301 5.831 14.050 1.00 94.12 87 ILE A C 1
ATOM 671 O O . ILE A 1 87 ? -5.969 6.087 12.893 1.00 94.12 87 ILE A O 1
ATOM 675 N N . THR A 1 88 ? -5.837 4.762 14.704 1.00 90.56 88 THR A N 1
ATOM 676 C CA . THR A 1 88 ? -4.884 3.816 14.113 1.00 90.56 88 THR A CA 1
ATOM 677 C C . THR A 1 88 ? -5.451 3.169 12.851 1.00 90.56 88 THR A C 1
ATOM 679 O O . THR A 1 88 ? -4.771 3.139 11.830 1.00 90.56 88 THR A O 1
ATOM 682 N N . PHE A 1 89 ? -6.704 2.711 12.876 1.00 92.56 89 PHE A N 1
ATOM 683 C CA . PHE A 1 89 ? -7.364 2.117 11.713 1.00 92.56 89 PHE A CA 1
ATOM 684 C C . PHE A 1 89 ? -7.445 3.095 10.536 1.00 92.56 89 PHE A C 1
ATOM 686 O O . PHE A 1 89 ? -7.145 2.724 9.401 1.00 92.56 89 PHE A O 1
ATOM 693 N N . ALA A 1 90 ? -7.811 4.355 10.794 1.00 92.12 90 ALA A N 1
ATOM 694 C CA . ALA A 1 90 ? -7.844 5.389 9.765 1.00 92.12 90 ALA A CA 1
ATOM 695 C C . ALA A 1 90 ? -6.453 5.622 9.150 1.00 92.12 90 ALA A C 1
ATOM 697 O O . ALA A 1 90 ? -6.327 5.608 7.927 1.00 92.12 90 ALA A O 1
ATOM 698 N N . ALA A 1 91 ? -5.413 5.738 9.981 1.00 92.69 91 ALA A N 1
ATOM 699 C CA . ALA A 1 91 ? -4.039 5.920 9.519 1.00 92.69 91 ALA A CA 1
ATOM 700 C C . ALA A 1 91 ? -3.541 4.732 8.677 1.00 92.69 91 ALA A C 1
ATOM 702 O O . ALA A 1 91 ? -2.994 4.930 7.594 1.00 92.69 91 ALA A O 1
ATOM 703 N N . VAL A 1 92 ? -3.775 3.494 9.128 1.00 90.31 92 VAL A N 1
ATOM 704 C CA . VAL A 1 92 ? -3.403 2.273 8.389 1.00 90.31 92 VAL A CA 1
ATOM 705 C C . VAL A 1 92 ? -4.092 2.232 7.024 1.00 90.31 92 VAL A C 1
ATOM 707 O O . VAL A 1 92 ? -3.442 1.966 6.012 1.00 90.31 92 VAL A O 1
ATOM 710 N N . ARG A 1 93 ? -5.388 2.558 6.971 1.00 93.94 93 ARG A N 1
ATOM 711 C CA . ARG A 1 93 ? -6.157 2.623 5.722 1.00 93.94 93 ARG A CA 1
ATOM 712 C C . ARG A 1 93 ? -5.619 3.686 4.761 1.00 93.94 93 ARG A C 1
ATOM 714 O O . ARG A 1 93 ? -5.557 3.449 3.555 1.00 93.94 93 ARG A O 1
ATOM 721 N N . ASP A 1 94 ? -5.238 4.854 5.265 1.00 94.00 94 ASP A N 1
ATOM 722 C CA . ASP A 1 94 ? -4.714 5.937 4.427 1.00 94.00 94 ASP A CA 1
ATOM 723 C C . ASP A 1 94 ? -3.322 5.594 3.865 1.00 94.00 94 ASP A C 1
ATOM 725 O O . ASP A 1 94 ? -3.044 5.840 2.685 1.00 94.00 94 ASP A O 1
ATOM 729 N N . ILE A 1 95 ? -2.478 4.922 4.657 1.00 92.06 95 ILE A N 1
ATOM 730 C CA . ILE A 1 95 ? -1.201 4.372 4.180 1.00 92.06 95 ILE A CA 1
ATOM 731 C C . ILE A 1 95 ? -1.451 3.304 3.110 1.00 92.06 95 ILE A C 1
ATOM 733 O O . ILE A 1 95 ? -0.824 3.349 2.052 1.00 92.06 95 ILE A O 1
ATOM 737 N N . GLN A 1 96 ? -2.392 2.381 3.331 1.00 94.75 96 GLN A N 1
ATOM 738 C CA . GLN A 1 96 ? -2.730 1.342 2.356 1.00 94.75 96 GLN A CA 1
ATOM 739 C C . GLN A 1 96 ? -3.158 1.949 1.010 1.00 94.75 96 GLN A C 1
ATOM 741 O O . GLN A 1 96 ? -2.672 1.531 -0.039 1.00 94.75 96 GLN A O 1
ATOM 746 N N . ARG A 1 97 ? -4.014 2.979 1.027 1.00 93.31 97 ARG A N 1
ATOM 747 C CA . ARG A 1 97 ? -4.421 3.712 -0.186 1.00 93.31 97 ARG A CA 1
ATOM 748 C C . ARG A 1 97 ? -3.241 4.365 -0.896 1.00 93.31 97 ARG A C 1
ATOM 750 O O . ARG A 1 97 ? -3.162 4.314 -2.120 1.00 93.31 97 ARG A O 1
ATOM 757 N N . THR A 1 98 ? -2.321 4.951 -0.134 1.00 94.12 98 THR A N 1
ATOM 758 C CA . THR A 1 98 ? -1.102 5.556 -0.683 1.00 94.12 98 THR A CA 1
ATOM 759 C C . THR A 1 98 ? -0.230 4.501 -1.365 1.00 94.12 98 THR A C 1
ATOM 761 O O . THR A 1 98 ? 0.212 4.707 -2.491 1.00 94.12 98 THR A O 1
ATOM 764 N N . ILE A 1 99 ? -0.038 3.342 -0.730 1.00 91.94 99 ILE A N 1
ATOM 765 C CA . ILE A 1 99 ? 0.717 2.219 -1.300 1.00 91.94 99 ILE A CA 1
ATOM 766 C C . ILE A 1 99 ? 0.072 1.713 -2.592 1.00 91.94 99 ILE A C 1
ATOM 768 O O . ILE A 1 99 ? 0.773 1.554 -3.588 1.00 91.94 99 ILE A O 1
ATOM 772 N N . LEU A 1 100 ? -1.247 1.506 -2.604 1.00 92.38 100 LEU A N 1
ATOM 773 C CA . LEU A 1 100 ? -1.972 1.090 -3.808 1.00 92.38 100 LEU A CA 1
ATOM 774 C C . LEU A 1 100 ? -1.795 2.099 -4.950 1.00 92.38 100 LEU A C 1
ATOM 776 O O . LEU A 1 100 ? -1.518 1.701 -6.076 1.00 92.38 100 LEU A O 1
ATOM 780 N N . SER A 1 101 ? -1.870 3.401 -4.655 1.00 93.62 101 SER A N 1
ATOM 781 C CA . SER A 1 101 ? -1.630 4.446 -5.655 1.00 93.62 101 SER A CA 1
ATOM 782 C C . SER A 1 101 ? -0.202 4.409 -6.211 1.00 93.62 101 SER A C 1
ATOM 784 O O . SER A 1 101 ? -0.020 4.532 -7.420 1.00 93.62 101 SER A O 1
ATOM 786 N N . LEU A 1 102 ? 0.804 4.198 -5.356 1.00 91.56 102 LEU A N 1
ATOM 787 C CA . LEU A 1 102 ? 2.200 4.068 -5.784 1.00 91.56 102 LEU A CA 1
ATOM 788 C C . LEU A 1 102 ? 2.422 2.831 -6.660 1.00 91.56 102 LEU A C 1
ATOM 790 O O . LEU A 1 102 ? 3.147 2.914 -7.648 1.00 91.56 102 LEU A O 1
ATOM 794 N N . ILE A 1 103 ? 1.793 1.701 -6.328 1.00 90.19 103 ILE A N 1
ATOM 795 C CA . ILE A 1 103 ? 1.845 0.488 -7.154 1.00 90.19 103 ILE A CA 1
ATOM 796 C C . ILE A 1 103 ? 1.291 0.785 -8.551 1.00 90.19 103 ILE A C 1
ATOM 798 O O . ILE A 1 103 ? 1.983 0.519 -9.532 1.00 90.19 103 ILE A O 1
ATOM 802 N N . SER A 1 104 ? 0.108 1.404 -8.642 1.00 88.25 104 SER A N 1
ATOM 803 C CA . SER A 1 104 ? -0.498 1.760 -9.930 1.00 88.25 104 SER A CA 1
ATOM 804 C C . SER A 1 104 ? 0.388 2.702 -10.750 1.00 88.25 104 SER A C 1
ATOM 806 O O . SER A 1 104 ? 0.619 2.445 -11.926 1.00 88.25 104 SER A O 1
ATOM 808 N N . GLN A 1 105 ? 0.963 3.742 -10.133 1.00 88.19 105 GLN A N 1
ATOM 809 C CA . GLN A 1 105 ? 1.880 4.658 -10.828 1.00 88.19 105 GLN A CA 1
ATOM 810 C C . GLN A 1 105 ? 3.127 3.941 -11.368 1.00 88.19 105 GLN A C 1
ATOM 812 O O . GLN A 1 105 ? 3.578 4.222 -12.476 1.00 88.19 105 GLN A O 1
ATOM 817 N N . LEU A 1 106 ? 3.694 2.998 -10.610 1.00 85.75 106 LEU A N 1
ATOM 818 C CA . LEU A 1 106 ? 4.865 2.237 -11.054 1.00 85.75 106 LEU A CA 1
ATOM 819 C C . LEU A 1 106 ? 4.527 1.265 -12.195 1.00 85.75 106 LEU A C 1
ATOM 821 O O . LEU A 1 106 ? 5.335 1.107 -13.108 1.00 85.75 106 LEU A O 1
ATOM 825 N N . GLN A 1 107 ? 3.342 0.650 -12.167 1.00 84.25 107 GLN A N 1
ATOM 826 C CA . GLN A 1 107 ? 2.849 -0.216 -13.245 1.00 84.25 107 GLN A CA 1
ATOM 827 C C . GLN A 1 107 ? 2.533 0.571 -14.529 1.00 84.25 107 GLN A C 1
ATOM 829 O O . GLN A 1 107 ? 2.762 0.066 -15.625 1.00 84.25 107 GLN A O 1
ATOM 834 N N . GLU A 1 108 ? 2.060 1.817 -14.419 1.00 82.00 108 GLU A N 1
ATOM 835 C CA . GLU A 1 108 ? 1.884 2.710 -15.575 1.00 82.00 108 GLU A CA 1
ATOM 836 C C . GLU A 1 108 ? 3.223 3.088 -16.226 1.00 82.00 108 GLU A C 1
ATOM 838 O O . GLU A 1 108 ? 3.323 3.145 -17.453 1.00 82.00 108 GLU A O 1
ATOM 843 N N . ILE A 1 109 ? 4.260 3.334 -15.416 1.00 79.50 109 ILE A N 1
ATOM 844 C CA . ILE A 1 109 ? 5.604 3.683 -15.901 1.00 79.50 109 ILE A CA 1
ATOM 845 C C . ILE A 1 109 ? 6.286 2.484 -16.572 1.00 79.50 109 ILE A C 1
ATOM 847 O O . ILE A 1 109 ? 6.969 2.657 -17.584 1.00 79.50 109 ILE A O 1
ATOM 851 N N . ASP A 1 110 ? 6.118 1.276 -16.031 1.00 73.50 110 ASP A N 1
ATOM 852 C CA . ASP A 1 110 ? 6.695 0.053 -16.590 1.00 73.50 110 ASP A CA 1
ATOM 853 C C . ASP A 1 110 ? 5.613 -1.001 -16.833 1.00 73.50 110 ASP A C 1
ATOM 855 O O . ASP A 1 110 ? 5.349 -1.868 -16.002 1.00 73.50 110 ASP A O 1
ATOM 859 N N . SER A 1 111 ? 5.033 -0.958 -18.035 1.00 66.44 111 SER A N 1
ATOM 860 C CA . SER A 1 111 ? 3.975 -1.871 -18.496 1.00 66.44 111 SER A CA 1
ATOM 861 C C . SER A 1 111 ? 4.394 -3.343 -18.580 1.00 66.44 111 SER A C 1
ATOM 863 O O . SER A 1 111 ? 3.566 -4.212 -18.852 1.00 66.44 111 SER A O 1
ATOM 865 N N . ARG A 1 112 ? 5.683 -3.638 -18.364 1.00 66.38 112 ARG A N 1
ATOM 866 C CA . ARG A 1 112 ? 6.214 -5.001 -18.239 1.00 66.38 112 ARG A CA 1
ATOM 867 C C . ARG A 1 112 ? 6.018 -5.582 -16.844 1.00 66.38 112 ARG A C 1
ATOM 869 O O . ARG A 1 112 ? 6.220 -6.782 -16.677 1.00 66.38 112 ARG A O 1
ATOM 876 N N . ILE A 1 113 ? 5.671 -4.765 -15.850 1.00 63.16 113 ILE A N 1
ATOM 877 C CA . ILE A 1 113 ? 5.335 -5.238 -14.512 1.00 63.16 113 ILE A CA 1
ATOM 878 C C . ILE A 1 113 ? 3.901 -5.763 -14.581 1.00 63.16 113 ILE A C 1
ATOM 880 O O . ILE A 1 113 ? 2.980 -4.961 -14.738 1.00 63.16 113 ILE A O 1
ATOM 884 N N . PRO A 1 114 ? 3.688 -7.088 -14.503 1.00 57.72 114 PRO A N 1
ATOM 885 C CA . PRO A 1 114 ? 2.345 -7.629 -14.566 1.00 57.72 114 PRO A CA 1
ATOM 886 C C . PRO A 1 114 ? 1.523 -7.077 -13.403 1.00 57.72 114 PRO A C 1
ATOM 888 O O . PRO A 1 114 ? 1.983 -7.027 -12.258 1.00 57.72 114 PRO A O 1
ATOM 891 N N . ASP A 1 115 ? 0.288 -6.684 -13.696 1.00 56.03 115 ASP A N 1
ATOM 892 C CA . ASP A 1 115 ? -0.723 -6.596 -12.658 1.00 56.03 115 ASP A CA 1
ATOM 893 C C . ASP A 1 115 ? -0.954 -8.031 -12.173 1.00 56.03 115 ASP A C 1
ATOM 895 O O . ASP A 1 115 ? -1.323 -8.897 -12.966 1.00 56.03 115 ASP A O 1
ATOM 899 N N . GLU A 1 116 ? -0.672 -8.340 -10.905 1.00 50.22 116 GLU A N 1
ATOM 900 C CA . GLU A 1 116 ? -0.765 -9.715 -10.369 1.00 50.22 116 GLU A CA 1
ATOM 901 C C . GLU A 1 116 ? -2.183 -10.321 -10.480 1.00 50.22 116 GLU A C 1
ATOM 903 O O . GLU A 1 116 ? -2.375 -11.510 -10.222 1.00 50.22 116 GLU A O 1
ATOM 908 N N . ASN A 1 117 ? -3.168 -9.550 -10.954 1.00 45.91 117 ASN A N 1
ATOM 909 C CA . ASN A 1 117 ? -4.454 -10.046 -11.441 1.00 45.91 117 ASN A CA 1
ATOM 910 C C . ASN A 1 117 ? -4.362 -10.907 -12.716 1.00 45.91 117 ASN A C 1
ATOM 912 O O . ASN A 1 117 ? -5.347 -11.541 -13.088 1.00 45.91 117 ASN A O 1
ATOM 916 N N . HIS A 1 118 ? -3.218 -10.958 -13.401 1.00 43.06 118 HIS A N 1
ATOM 917 C CA . HIS A 1 118 ? -2.943 -11.889 -14.497 1.00 43.06 118 HIS A CA 1
ATOM 918 C C . HIS A 1 118 ? -1.828 -12.857 -14.091 1.00 43.06 118 HIS A C 1
ATOM 920 O O . HIS A 1 118 ? -0.691 -12.782 -14.553 1.00 43.06 118 HIS A O 1
ATOM 926 N N . ARG A 1 119 ? -2.177 -13.840 -13.250 1.00 40.66 119 ARG A N 1
ATOM 927 C CA . ARG A 1 119 ? -1.482 -15.136 -13.261 1.00 40.66 119 ARG A CA 1
ATOM 928 C C . ARG A 1 119 ? -1.775 -15.829 -14.594 1.00 40.66 119 ARG A C 1
ATOM 930 O O . ARG A 1 119 ? -2.582 -16.756 -14.655 1.00 40.66 119 ARG A O 1
ATOM 937 N N . GLU A 1 120 ? -1.108 -15.412 -15.663 1.00 40.38 120 GLU A N 1
ATOM 938 C CA . GLU A 1 120 ? -0.826 -16.364 -16.729 1.00 40.38 120 GLU A CA 1
ATOM 939 C C . GLU A 1 120 ? 0.105 -17.412 -16.122 1.00 40.38 120 GLU A C 1
ATOM 941 O O . GLU A 1 120 ? 1.202 -17.110 -15.647 1.00 40.38 120 GLU A O 1
ATOM 946 N N . ARG A 1 121 ? -0.394 -18.649 -16.031 1.00 36.50 121 ARG A N 1
ATOM 947 C CA . ARG A 1 121 ? 0.430 -19.805 -15.694 1.00 36.50 121 ARG A CA 1
ATOM 948 C C . ARG A 1 121 ? 1.578 -19.815 -16.695 1.00 36.50 121 ARG A C 1
ATOM 950 O O . ARG A 1 121 ? 1.355 -20.089 -17.871 1.00 36.50 121 ARG A O 1
ATOM 957 N N . LEU A 1 122 ? 2.786 -19.513 -16.229 1.00 38.84 122 LEU A N 1
ATOM 958 C CA . LEU A 1 122 ? 3.984 -19.894 -16.960 1.00 38.84 122 LEU A CA 1
ATOM 959 C C . LEU A 1 122 ? 3.863 -21.403 -17.224 1.00 38.84 122 LEU A C 1
ATOM 961 O O . LEU A 1 122 ? 3.537 -22.134 -16.281 1.00 38.84 122 LEU A O 1
ATOM 965 N N . PRO A 1 123 ? 4.039 -21.874 -18.471 1.00 36.31 123 PRO A N 1
ATOM 966 C CA . PRO A 1 123 ? 4.073 -23.302 -18.720 1.00 36.31 123 PRO A CA 1
ATOM 967 C C . PRO A 1 123 ? 5.190 -23.884 -17.858 1.00 36.31 123 PRO A C 1
ATOM 969 O O . PRO A 1 123 ? 6.306 -23.361 -17.836 1.00 36.31 123 PRO A O 1
ATOM 972 N N . GLU A 1 124 ? 4.844 -24.914 -17.090 1.00 34.22 124 GLU A N 1
ATOM 973 C CA . GLU A 1 124 ? 5.794 -25.704 -16.324 1.00 34.22 124 GLU A CA 1
ATOM 974 C C . GLU A 1 124 ? 6.928 -26.091 -17.277 1.00 34.22 124 GLU A C 1
ATOM 976 O O . GLU A 1 124 ? 6.692 -26.724 -18.307 1.00 34.22 124 GLU A O 1
ATOM 981 N N . CYS A 1 125 ? 8.151 -25.641 -16.987 1.00 36.94 125 CYS A N 1
ATOM 982 C CA . CYS A 1 125 ? 9.323 -26.188 -17.648 1.00 36.94 125 CYS A CA 1
ATOM 983 C C . CYS A 1 125 ? 9.334 -27.679 -17.321 1.00 36.94 125 CYS A C 1
ATOM 985 O O . CYS A 1 125 ? 9.659 -28.054 -16.196 1.00 36.94 125 CYS A O 1
ATOM 987 N N . GLU A 1 126 ? 8.943 -28.513 -18.283 1.00 37.75 126 GLU A N 1
ATOM 988 C CA . GLU A 1 126 ? 9.167 -29.948 -18.208 1.00 37.75 126 GLU A CA 1
ATOM 989 C C . GLU A 1 126 ? 10.660 -30.162 -17.941 1.00 37.75 126 GLU A C 1
ATOM 991 O O . GLU A 1 126 ? 11.516 -29.813 -18.760 1.00 37.75 126 GLU A O 1
ATOM 996 N N . GLU A 1 127 ? 10.985 -30.710 -16.770 1.00 44.31 127 GLU A N 1
ATOM 997 C CA . GLU A 1 127 ? 12.293 -31.295 -16.520 1.00 44.31 127 GLU A CA 1
ATOM 998 C C . GLU A 1 127 ? 12.503 -32.417 -17.545 1.00 44.31 127 GLU A C 1
ATOM 1000 O O . GLU A 1 127 ? 12.106 -33.563 -17.336 1.00 44.31 127 GLU A O 1
ATOM 1005 N N . GLN A 1 128 ? 13.160 -32.117 -18.667 1.00 38.19 128 GLN A N 1
ATOM 1006 C CA . GLN A 1 128 ? 13.757 -33.149 -19.508 1.00 38.19 128 GLN A CA 1
ATOM 1007 C C . GLN A 1 128 ? 15.018 -33.680 -18.827 1.00 38.19 128 GLN A C 1
ATOM 1009 O O . GLN A 1 128 ? 16.152 -33.446 -19.242 1.00 38.19 128 GLN A O 1
ATOM 1014 N N . GLY A 1 129 ? 14.811 -34.445 -17.760 1.00 43.81 129 GLY A N 1
ATOM 1015 C CA . GLY A 1 129 ? 15.758 -35.467 -17.369 1.00 43.81 129 GLY A CA 1
ATOM 1016 C C . GLY A 1 129 ? 15.643 -36.628 -18.348 1.00 43.81 129 GLY A C 1
ATOM 1017 O O . GLY A 1 129 ? 14.678 -37.380 -18.281 1.00 43.81 129 GLY A O 1
ATOM 1018 N N . GLN A 1 130 ? 16.629 -36.800 -19.229 1.00 38.12 130 GLN A N 1
ATOM 1019 C CA . GLN A 1 130 ? 17.094 -38.123 -19.656 1.00 38.12 130 GLN A CA 1
ATOM 1020 C C . GLN A 1 130 ? 18.423 -38.006 -20.406 1.00 38.12 130 GLN A C 1
ATOM 1022 O O . GLN A 1 130 ? 18.486 -37.695 -21.592 1.00 38.12 130 GLN A O 1
ATOM 1027 N N . GLY A 1 131 ? 19.511 -38.303 -19.695 1.00 44.75 131 GLY A N 1
ATOM 1028 C CA . GLY A 1 131 ? 20.772 -38.635 -20.337 1.00 44.75 131 GLY A CA 1
ATOM 1029 C C . GLY A 1 131 ? 20.635 -39.923 -21.149 1.00 44.75 131 GLY A C 1
ATOM 1030 O O . GLY A 1 131 ? 20.038 -40.894 -20.683 1.00 44.75 131 GLY A O 1
ATOM 1031 N N . LYS A 1 132 ? 21.242 -39.954 -22.339 1.00 41.66 132 LYS A N 1
ATOM 1032 C CA . LYS A 1 132 ? 21.711 -41.194 -22.968 1.00 41.66 132 LYS A CA 1
ATOM 1033 C C . LYS A 1 132 ? 22.797 -40.914 -24.012 1.00 41.66 132 LYS A C 1
ATOM 1035 O O . LYS A 1 132 ? 22.530 -40.389 -25.082 1.00 41.66 132 LYS A O 1
ATOM 1040 N N . LEU A 1 133 ? 24.013 -41.289 -23.610 1.00 42.94 133 LEU A N 1
ATOM 1041 C CA . LEU A 1 133 ? 25.144 -41.825 -24.377 1.00 42.94 133 LEU A CA 1
ATOM 1042 C C . LEU A 1 133 ? 25.306 -41.386 -25.841 1.00 42.94 133 LEU A C 1
ATOM 1044 O O . LEU A 1 133 ? 24.696 -41.948 -26.748 1.00 42.94 133 LEU A O 1
ATOM 1048 N N . ILE A 1 134 ? 26.288 -40.509 -26.054 1.00 44.31 134 ILE A N 1
ATOM 1049 C CA . ILE A 1 134 ? 27.030 -40.427 -27.312 1.00 44.31 134 ILE A CA 1
ATOM 1050 C C . ILE A 1 134 ? 27.861 -41.717 -27.412 1.00 44.31 134 ILE A C 1
ATOM 1052 O O . ILE A 1 134 ? 28.671 -42.004 -26.530 1.00 44.31 134 ILE A O 1
ATOM 1056 N N . ARG A 1 135 ? 27.605 -42.532 -28.439 1.00 40.81 135 ARG A N 1
ATOM 1057 C CA . ARG A 1 135 ? 28.453 -43.670 -28.814 1.00 40.81 135 ARG A CA 1
ATOM 1058 C C . ARG A 1 135 ? 29.386 -43.189 -29.917 1.00 40.81 135 ARG A C 1
ATOM 1060 O O . ARG A 1 135 ? 28.901 -42.782 -30.968 1.00 40.81 135 ARG A O 1
ATOM 1067 N N . ASP A 1 136 ? 30.685 -43.252 -29.654 1.00 46.62 136 ASP A N 1
ATOM 1068 C CA . ASP A 1 136 ? 31.723 -43.104 -30.669 1.00 46.62 136 ASP A CA 1
ATOM 1069 C C . ASP A 1 136 ? 31.590 -44.211 -31.722 1.00 46.62 136 ASP A C 1
ATOM 1071 O O . ASP A 1 136 ? 31.534 -45.395 -31.366 1.00 46.62 136 ASP A O 1
ATOM 1075 N N . GLN A 1 137 ? 31.556 -43.813 -32.995 1.00 42.66 137 GLN A N 1
ATOM 1076 C CA . GLN A 1 137 ? 32.098 -44.545 -34.143 1.00 42.66 137 GLN A CA 1
ATOM 1077 C C . GLN A 1 137 ? 32.294 -43.595 -35.324 1.00 42.66 137 GLN A C 1
ATOM 1079 O O . GLN A 1 137 ? 31.342 -42.847 -35.640 1.00 42.66 137 GLN A O 1
#

Organism: Salmonella enterica I (NCBI:txid59201)

pLDDT: mean 75.75, std 18.75, range [34.22, 94.81]

Radius of gyration: 28.12 Å; chains: 1; bounding box: 56×58×80 Å

Secondary structure (DSSP, 8-state):
---------TT--HHHHHHHHHHHHHHHHHHHHHHHHHHHHHHHHHHHHHHHHHHHHHHHHHHTSHHHHTSTT--HHHHHHHHHHHHHHHHHHHHHHHHHHHHHHHHHH-TTS--TT----PPP---------PPP-

Foldseek 3Di:
DPPDDDDCPDPDDPVRSVVVVVVVVVVVVVVLVVLLVVLVVLVVLLVVLVVVLVVLVVVLCVLPDPVNVPPPPVDPVSVVVSVVSVVVNVVSVVVSVVSVVSSVVSCVVPVVNDPVVDPPPDPPPPPPDDDDDDDDD